Protein AF-A0AAV9ZJV1-F1 (afdb_monomer)

pLDDT: mean 85.6, std 14.26, range [45.38, 98.38]

Sequence (166 aa):
SLVPTFDKVHECLGVDFSWNLDWIVESYPFAIHGPGSRVNPGYHLLSVDVAASSIRVRSNRCTGSRGANSMCCASYAGLGPFIAVVRGWAQESPGQEPSGRLSHKQLAKKISGLYKQLQSERLKRDNSRKYLIRAKRRIESYRILVDVISTNDVPGLPRLLGVLNS

Mean predicted aligned error: 9.92 Å

Foldseek 3Di:
DDDPDPDPQAFQQADKDAQPDDQCLQQQLVLCQDPPHPHDLQWDFDDADRPRRITGIAGPPFPRGDDPPDSHDPVNVPNVVSVVVLSVLSPDALPPDDPSSYGNNNVVVVVVVVVVVVVVVVVVVVVVVVVVVVVVVVVVVVVVVVVVPVPDPPPCPVVVVVVVVD

Solvent-accessible surface area (backbone atoms only — not comparable to full-atom values): 9665 Å² total; per-residue (Å²): 134,85,76,82,75,78,72,78,81,44,68,37,78,39,48,81,43,78,43,91,82,54,64,43,85,37,38,44,37,68,48,32,74,40,97,84,40,90,50,77,66,65,50,44,81,76,48,72,41,73,89,78,24,27,36,30,31,35,40,71,77,45,84,47,46,29,48,100,91,42,67,38,26,80,52,54,79,69,43,62,66,41,52,51,51,57,50,48,51,43,70,50,77,64,65,89,66,62,76,51,54,39,10,51,53,37,44,53,53,4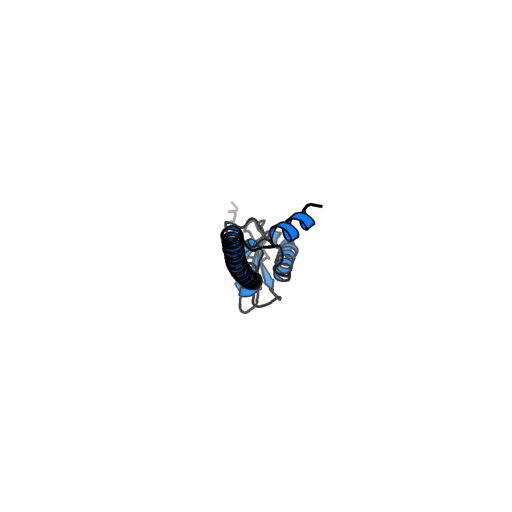4,51,53,51,52,51,54,51,51,52,51,52,49,53,50,52,54,51,53,52,53,51,51,54,52,51,52,53,50,52,50,54,51,51,53,52,51,50,55,56,70,73,41,91,58,89,65,55,70,63,62,59,56,64,76,78,110

Structure (mmCIF, N/CA/C/O backbone):
data_AF-A0AAV9ZJV1-F1
#
_entry.id   AF-A0AAV9ZJV1-F1
#
loop_
_atom_site.group_PDB
_atom_site.id
_atom_site.type_symbol
_atom_site.label_atom_id
_atom_site.label_alt_id
_atom_site.label_comp_id
_atom_site.label_asym_id
_atom_site.label_entity_id
_atom_site.label_seq_id
_atom_site.pdbx_PDB_ins_code
_atom_site.Cartn_x
_atom_site.Cartn_y
_atom_site.Cartn_z
_atom_site.occupancy
_atom_site.B_iso_or_equiv
_atom_site.auth_seq_id
_atom_site.auth_comp_id
_atom_site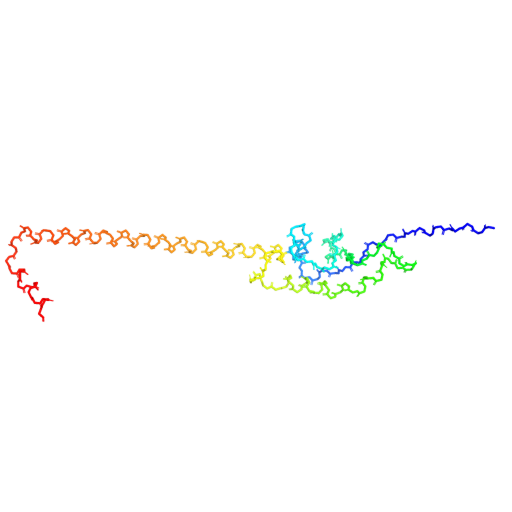.auth_asym_id
_atom_site.auth_atom_id
_atom_site.pdbx_PDB_model_num
ATOM 1 N N . SER A 1 1 ? 11.888 0.771 -63.052 1.00 47.28 1 SER A N 1
ATOM 2 C CA . SER A 1 1 ? 10.852 0.771 -62.004 1.00 47.28 1 SER A CA 1
ATOM 3 C C . SER A 1 1 ? 11.482 0.354 -60.690 1.00 47.28 1 SER A C 1
ATOM 5 O O . SER A 1 1 ? 11.856 -0.802 -60.556 1.00 47.28 1 SER A O 1
ATOM 7 N N . LEU A 1 2 ? 11.708 1.301 -59.776 1.00 49.88 2 LEU A N 1
ATOM 8 C CA . LEU A 1 2 ? 12.228 1.019 -58.435 1.00 49.88 2 LEU A CA 1
ATOM 9 C C . LEU A 1 2 ? 11.067 0.506 -57.582 1.00 49.88 2 LEU A C 1
ATOM 11 O O . LEU A 1 2 ? 10.110 1.237 -57.340 1.00 49.88 2 LEU A O 1
ATOM 15 N N . VAL A 1 3 ? 11.124 -0.763 -57.191 1.00 45.97 3 VAL A N 1
ATOM 16 C CA . VAL A 1 3 ? 10.185 -1.338 -56.226 1.00 45.97 3 VAL A CA 1
ATOM 17 C C . VAL A 1 3 ? 10.516 -0.722 -54.865 1.00 45.97 3 VAL A C 1
ATOM 19 O O . VAL A 1 3 ? 11.664 -0.847 -54.437 1.00 45.97 3 VAL A O 1
ATOM 22 N N . PRO A 1 4 ? 9.575 -0.050 -54.178 1.00 50.41 4 PRO A N 1
ATOM 23 C CA . PRO A 1 4 ? 9.815 0.385 -52.814 1.00 50.41 4 PRO A CA 1
ATOM 24 C C . PRO A 1 4 ? 9.944 -0.870 -51.951 1.00 50.41 4 PRO A C 1
ATOM 26 O O . PRO A 1 4 ? 8.980 -1.606 -51.736 1.00 50.41 4 PRO A O 1
ATOM 29 N N . THR A 1 5 ? 11.159 -1.153 -51.493 1.00 53.22 5 THR A N 1
ATOM 30 C CA . THR A 1 5 ? 11.386 -2.106 -50.413 1.00 53.22 5 THR A CA 1
ATOM 31 C C . THR A 1 5 ? 10.701 -1.536 -49.182 1.00 53.22 5 THR A C 1
ATOM 33 O O . THR A 1 5 ? 11.144 -0.528 -48.638 1.00 53.22 5 THR A O 1
ATOM 36 N N . PHE A 1 6 ? 9.581 -2.136 -48.778 1.00 54.25 6 PHE A N 1
ATOM 37 C CA . PHE A 1 6 ? 8.982 -1.862 -47.480 1.00 54.25 6 PHE A CA 1
ATOM 38 C C . PHE A 1 6 ? 10.014 -2.243 -46.420 1.00 54.25 6 PHE A C 1
ATOM 40 O O . PHE A 1 6 ? 10.208 -3.428 -46.134 1.00 54.25 6 PHE A O 1
ATOM 47 N N . ASP A 1 7 ? 10.711 -1.242 -45.881 1.00 58.56 7 ASP A N 1
ATOM 48 C CA . ASP A 1 7 ? 11.548 -1.414 -44.705 1.00 58.56 7 ASP A CA 1
ATOM 49 C C . ASP A 1 7 ? 10.700 -2.103 -43.639 1.00 58.56 7 ASP A C 1
ATOM 51 O O . ASP A 1 7 ? 9.603 -1.647 -43.301 1.00 58.56 7 ASP A O 1
ATOM 55 N N . LYS A 1 8 ? 11.183 -3.250 -43.150 1.00 57.62 8 LYS A N 1
ATOM 56 C CA . LYS A 1 8 ? 10.539 -3.967 -42.051 1.00 57.62 8 LYS A CA 1
ATOM 57 C C . LYS A 1 8 ? 10.372 -2.974 -40.909 1.00 57.62 8 LYS A C 1
ATOM 59 O O . LYS A 1 8 ? 11.361 -2.560 -40.305 1.00 57.62 8 LYS A O 1
ATOM 64 N N . VAL A 1 9 ? 9.127 -2.595 -40.620 1.00 58.78 9 VAL A N 1
ATOM 65 C 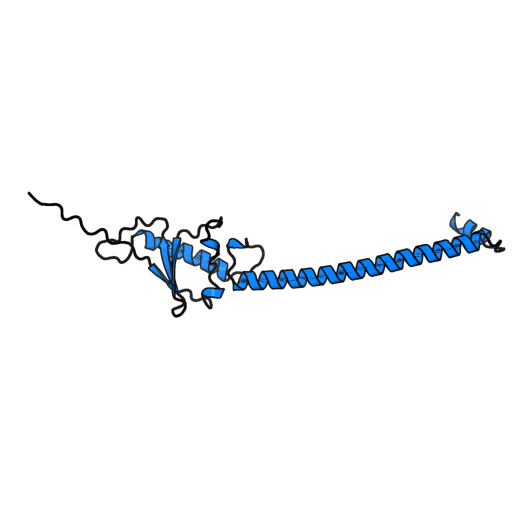CA . VAL A 1 9 ? 8.804 -1.769 -39.460 1.00 58.78 9 VAL A CA 1
ATOM 66 C C . VAL A 1 9 ? 9.253 -2.556 -38.244 1.00 58.78 9 VAL A C 1
ATOM 68 O O . VAL A 1 9 ? 8.666 -3.569 -37.871 1.00 58.78 9 VAL A O 1
ATOM 71 N N . HIS A 1 10 ? 10.372 -2.141 -37.676 1.00 70.50 10 HIS A N 1
ATOM 72 C CA . HIS A 1 10 ? 10.919 -2.817 -36.529 1.00 70.50 10 HIS A CA 1
ATOM 73 C C . HIS A 1 10 ? 10.217 -2.312 -35.270 1.00 70.50 10 HIS A C 1
ATOM 75 O O . HIS A 1 10 ? 10.245 -1.114 -34.966 1.00 70.50 10 HIS A O 1
ATOM 81 N N . GLU A 1 11 ? 9.611 -3.236 -34.531 1.00 82.06 11 GLU A N 1
ATOM 82 C CA . GLU A 1 11 ? 8.881 -2.918 -33.312 1.00 82.06 11 GLU A CA 1
ATOM 83 C C . GLU A 1 11 ? 9.807 -2.373 -32.212 1.00 82.06 11 GLU A C 1
ATOM 85 O O . GLU A 1 11 ? 10.908 -2.872 -31.968 1.00 82.06 11 GLU A O 1
ATOM 90 N N . CYS A 1 12 ? 9.352 -1.327 -31.526 1.00 86.50 12 CYS A N 1
ATOM 91 C CA . CYS A 1 12 ? 10.023 -0.748 -30.368 1.00 86.50 12 CYS A CA 1
ATOM 92 C C . CYS A 1 12 ? 9.936 -1.707 -29.177 1.00 86.50 12 CYS A C 1
ATOM 94 O O . CYS A 1 12 ? 8.864 -1.869 -28.604 1.00 86.50 12 CYS A O 1
ATOM 96 N N . LEU A 1 13 ? 11.043 -2.297 -28.732 1.00 88.50 13 LEU A N 1
ATOM 97 C CA . LEU A 1 13 ? 11.018 -3.305 -27.660 1.00 88.50 13 LEU A CA 1
ATOM 98 C C . LEU A 1 13 ? 10.872 -2.718 -26.245 1.00 88.50 13 LEU A C 1
ATOM 100 O O . LEU A 1 13 ? 10.618 -3.461 -25.303 1.00 88.50 13 LEU A O 1
ATOM 104 N N . GLY A 1 14 ? 10.958 -1.394 -26.100 1.00 91.75 14 GLY A N 1
ATOM 105 C CA . GLY A 1 14 ? 10.977 -0.715 -24.804 1.00 91.75 14 GLY A CA 1
ATOM 106 C C . GLY A 1 14 ? 12.395 -0.500 -24.268 1.00 91.75 14 GLY A C 1
ATOM 107 O O . GLY A 1 14 ? 13.376 -0.974 -24.841 1.00 91.75 14 GLY A O 1
ATOM 108 N N . VAL A 1 15 ? 12.492 0.279 -23.195 1.00 93.06 15 VAL A N 1
ATOM 109 C CA . VAL A 1 15 ? 13.753 0.635 -22.535 1.00 93.06 15 VAL A CA 1
ATOM 110 C C . VAL A 1 15 ? 13.765 0.051 -21.134 1.00 93.06 15 VAL A C 1
ATOM 112 O O . VAL A 1 15 ? 12.749 0.088 -20.434 1.00 93.06 15 VAL A O 1
ATOM 115 N N . ASP A 1 16 ? 14.923 -0.465 -20.740 1.00 94.88 16 ASP A N 1
ATOM 116 C CA . ASP A 1 16 ? 15.155 -0.996 -19.406 1.00 94.88 16 ASP A CA 1
ATOM 117 C C . ASP A 1 16 ? 15.522 0.128 -18.435 1.00 94.88 16 ASP A C 1
ATOM 119 O O . ASP A 1 16 ? 16.371 0.977 -18.712 1.00 94.88 16 ASP A O 1
ATOM 123 N N . PHE A 1 17 ? 14.879 0.122 -17.274 1.00 95.88 17 PHE A N 1
ATOM 124 C CA . PHE A 1 17 ? 15.165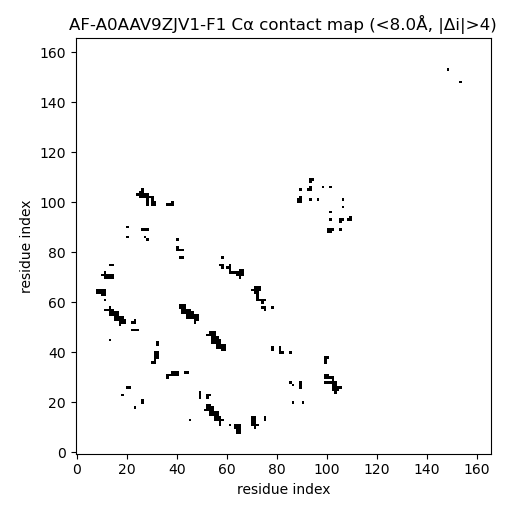 1.023 -16.171 1.00 95.88 17 PHE A CA 1
ATOM 125 C C . PHE A 1 17 ? 15.422 0.223 -14.909 1.00 95.88 17 PHE A C 1
ATOM 127 O O . PHE A 1 17 ? 14.619 -0.609 -14.491 1.00 95.88 17 PHE A O 1
ATOM 134 N N . SER A 1 18 ? 16.538 0.531 -14.264 1.00 96.31 18 SER A N 1
ATOM 135 C CA . SER A 1 18 ? 16.896 -0.071 -12.991 1.00 96.31 18 SER A CA 1
ATOM 136 C C . SER A 1 18 ? 15.966 0.408 -11.865 1.00 96.31 18 SER A C 1
ATOM 138 O O . SER A 1 18 ? 15.646 1.596 -11.740 1.00 96.31 18 SER A O 1
ATOM 140 N N . TRP A 1 19 ? 15.531 -0.530 -11.032 1.00 95.62 19 TRP A N 1
ATOM 141 C CA . TRP A 1 19 ? 14.666 -0.350 -9.873 1.00 95.62 19 TRP A CA 1
ATOM 142 C C . TRP A 1 19 ? 15.471 -0.563 -8.583 1.00 95.62 19 TRP A C 1
ATOM 144 O O . TRP A 1 19 ? 15.306 -1.536 -7.852 1.00 95.62 19 TRP A O 1
ATOM 154 N N . ASN A 1 20 ? 16.385 0.369 -8.311 1.00 90.44 20 ASN A N 1
ATOM 155 C CA . ASN A 1 20 ? 17.286 0.348 -7.152 1.00 90.44 20 ASN A CA 1
ATOM 156 C C . ASN A 1 20 ? 16.614 0.867 -5.868 1.00 90.44 20 ASN A C 1
ATOM 158 O O . ASN A 1 20 ? 17.070 1.856 -5.297 1.00 90.44 20 ASN A O 1
ATOM 162 N N . LEU A 1 21 ? 15.498 0.270 -5.445 1.00 89.50 21 LEU A N 1
ATOM 163 C CA . LEU A 1 21 ? 14.844 0.628 -4.177 1.00 89.50 21 LEU A CA 1
ATOM 164 C C . LEU A 1 21 ? 14.882 -0.510 -3.162 1.00 89.50 21 LEU A C 1
ATOM 166 O O . LEU A 1 21 ? 15.403 -0.354 -2.065 1.00 89.50 21 LEU A O 1
ATOM 170 N N . ASP A 1 22 ? 14.281 -1.630 -3.526 1.00 90.31 22 ASP A N 1
ATOM 171 C CA . ASP A 1 22 ? 14.153 -2.842 -2.725 1.00 90.31 22 ASP A CA 1
ATOM 172 C C . ASP A 1 22 ? 13.772 -3.964 -3.700 1.00 90.31 22 ASP A C 1
ATOM 174 O O . ASP A 1 22 ? 13.727 -3.741 -4.917 1.00 90.31 22 ASP A O 1
ATOM 178 N N . TRP A 1 23 ? 13.420 -5.143 -3.195 1.00 94.00 23 TRP A N 1
ATOM 179 C CA . TRP A 1 23 ? 12.876 -6.204 -4.027 1.00 94.00 23 TRP A CA 1
ATOM 180 C C . TRP A 1 23 ? 11.688 -5.683 -4.849 1.00 94.00 23 TRP A C 1
ATOM 182 O O . TRP A 1 23 ? 10.688 -5.191 -4.313 1.00 94.00 23 TRP A O 1
ATOM 192 N N . ILE A 1 24 ? 11.824 -5.726 -6.176 1.00 95.44 24 ILE A N 1
ATOM 193 C CA . ILE A 1 24 ? 10.902 -5.070 -7.111 1.00 95.44 24 ILE A CA 1
ATOM 194 C C . ILE A 1 24 ? 9.460 -5.565 -6.964 1.00 95.44 24 ILE A C 1
ATOM 196 O O . ILE A 1 24 ? 8.523 -4.781 -7.083 1.00 95.44 24 ILE A O 1
ATOM 200 N N . VAL A 1 25 ? 9.282 -6.843 -6.623 1.00 95.06 25 VAL A N 1
ATOM 201 C CA . VAL A 1 25 ? 7.968 -7.465 -6.406 1.00 95.06 25 VAL A CA 1
ATOM 202 C C . VAL A 1 25 ? 7.225 -6.803 -5.241 1.00 95.06 25 VAL A C 1
ATOM 204 O O . VAL A 1 25 ? 6.004 -6.667 -5.268 1.00 95.06 25 VAL A O 1
ATOM 207 N N . GLU A 1 26 ? 7.962 -6.341 -4.233 1.00 94.44 26 GLU A N 1
ATOM 208 C CA . GLU A 1 26 ? 7.390 -5.711 -3.048 1.00 94.44 26 GLU A CA 1
ATOM 209 C C . GLU A 1 26 ? 7.285 -4.192 -3.154 1.00 94.44 26 GLU A C 1
ATOM 211 O O . GLU A 1 26 ? 6.358 -3.596 -2.598 1.00 94.44 26 GLU A O 1
ATOM 216 N N . SER A 1 27 ? 8.246 -3.565 -3.832 1.00 94.94 27 SER A N 1
ATOM 217 C CA . SER A 1 27 ? 8.414 -2.111 -3.854 1.00 94.94 27 SER A CA 1
ATOM 218 C C . SER A 1 27 ? 7.826 -1.434 -5.085 1.00 94.94 27 SER A C 1
ATOM 220 O O . SER A 1 27 ? 7.501 -0.251 -5.011 1.00 94.94 27 SER A O 1
ATOM 222 N N . TYR A 1 28 ? 7.635 -2.145 -6.197 1.00 95.88 28 TYR A N 1
ATOM 223 C CA . TYR A 1 28 ? 7.019 -1.563 -7.383 1.00 95.88 28 TYR A CA 1
ATOM 224 C C . TYR A 1 28 ? 5.486 -1.494 -7.244 1.00 95.88 28 TYR A C 1
ATOM 226 O O . TYR A 1 28 ? 4.845 -2.489 -6.894 1.00 95.88 28 TYR A O 1
ATOM 234 N N . PRO A 1 29 ? 4.853 -0.342 -7.524 1.00 94.94 29 PRO A N 1
ATOM 235 C CA . PRO A 1 29 ? 3.407 -0.179 -7.394 1.00 94.94 29 PRO A CA 1
ATOM 236 C C . PRO A 1 29 ? 2.661 -0.721 -8.623 1.00 94.94 29 PRO A C 1
ATOM 238 O O . PRO A 1 29 ? 2.090 0.033 -9.404 1.00 94.94 29 PRO A O 1
ATOM 241 N N . PHE A 1 30 ? 2.629 -2.046 -8.797 1.00 94.88 30 PHE A N 1
ATOM 242 C CA . PHE A 1 30 ? 2.017 -2.713 -9.962 1.00 94.88 30 PHE A CA 1
ATOM 243 C C . PHE A 1 30 ? 0.569 -2.296 -10.253 1.00 94.88 30 PHE A C 1
ATOM 245 O O . PHE A 1 30 ? 0.158 -2.255 -11.413 1.00 94.88 30 PHE A O 1
ATOM 252 N N .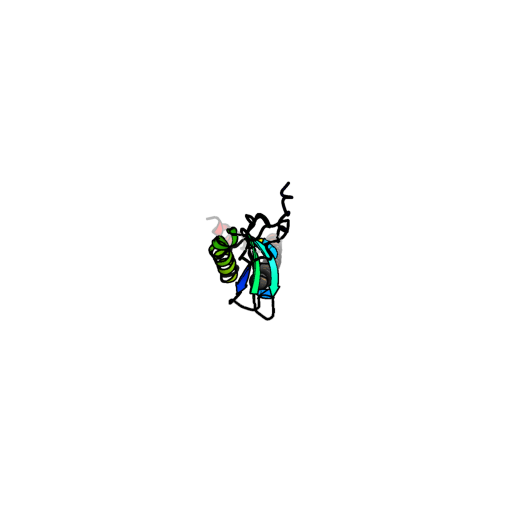 ALA A 1 31 ? -0.192 -1.946 -9.213 1.00 93.19 31 ALA A N 1
ATOM 253 C CA . ALA A 1 31 ? -1.595 -1.561 -9.325 1.00 93.19 31 ALA A CA 1
ATOM 254 C C . ALA A 1 31 ? -1.834 -0.337 -10.229 1.00 93.19 31 ALA A C 1
ATOM 256 O O . ALA A 1 31 ? -2.922 -0.220 -10.794 1.00 93.19 31 ALA A O 1
ATOM 257 N N . ILE A 1 32 ? -0.831 0.530 -10.436 1.00 94.19 32 ILE A N 1
ATOM 258 C CA . ILE A 1 32 ? -0.966 1.714 -11.300 1.00 94.19 32 ILE A CA 1
ATOM 259 C C . ILE A 1 32 ? -1.220 1.360 -12.772 1.00 94.19 32 ILE A C 1
ATOM 261 O O . ILE A 1 32 ? -1.716 2.204 -13.510 1.00 94.19 32 ILE A O 1
ATOM 265 N N . HIS A 1 33 ? -0.900 0.131 -13.193 1.00 93.44 33 HIS A N 1
ATOM 266 C CA . HIS A 1 33 ? -1.090 -0.356 -14.567 1.00 93.44 33 HIS A CA 1
ATOM 267 C C . HIS A 1 33 ? -2.402 -1.122 -14.766 1.00 93.44 33 HIS A C 1
ATOM 269 O O . HIS A 1 33 ? -2.695 -1.563 -15.875 1.00 93.44 33 HIS A O 1
ATOM 275 N N . GLY A 1 34 ? -3.188 -1.323 -13.704 1.00 90.12 34 GLY A N 1
ATOM 276 C CA . GLY A 1 34 ? -4.435 -2.081 -13.782 1.00 90.12 34 GLY A CA 1
ATOM 277 C C . GLY A 1 34 ? -5.526 -1.351 -14.583 1.00 90.12 34 GLY A C 1
ATOM 278 O O . GLY A 1 34 ? -5.574 -0.121 -14.569 1.00 90.12 34 GLY A O 1
ATOM 279 N N . PRO A 1 35 ? -6.473 -2.076 -15.209 1.00 86.38 35 PRO A N 1
ATOM 280 C CA . PRO A 1 35 ? -7.535 -1.490 -16.042 1.00 86.38 35 PRO A CA 1
ATOM 281 C C . PRO A 1 35 ? -8.493 -0.553 -15.281 1.00 86.38 35 PRO A C 1
ATOM 283 O O . PRO A 1 35 ? -9.170 0.265 -15.893 1.00 86.38 35 PRO A O 1
ATOM 286 N N . GLY A 1 36 ? -8.545 -0.645 -13.948 1.00 85.12 36 GLY A N 1
ATOM 287 C CA . GLY A 1 36 ? -9.308 0.263 -13.081 1.00 85.12 36 GLY A CA 1
ATOM 288 C C . GLY A 1 36 ? -8.482 1.394 -12.459 1.00 85.12 36 GLY A C 1
ATOM 289 O O . GLY A 1 36 ? -8.996 2.140 -11.622 1.00 85.12 36 GLY A O 1
ATOM 290 N N . SER A 1 37 ? -7.197 1.510 -12.802 1.00 88.25 37 SER A N 1
ATOM 291 C CA . SER A 1 37 ? -6.327 2.539 -12.243 1.00 88.25 37 SER A CA 1
ATOM 292 C C . SER A 1 37 ? -6.714 3.915 -12.783 1.00 88.25 37 SER A C 1
ATOM 294 O O . SER A 1 37 ? -6.719 4.156 -13.986 1.00 88.25 37 SER A O 1
ATOM 296 N N . ARG A 1 38 ? -6.986 4.860 -11.876 1.00 88.38 38 ARG A N 1
ATOM 297 C CA . ARG A 1 38 ? -7.097 6.292 -12.220 1.00 88.38 38 ARG A CA 1
ATOM 298 C C . ARG A 1 38 ? -5.729 6.957 -12.394 1.00 88.38 38 ARG A C 1
ATOM 300 O O . ARG A 1 38 ? -5.652 8.130 -12.745 1.00 88.38 38 ARG A O 1
ATOM 307 N N . VAL A 1 39 ? -4.655 6.236 -12.081 1.00 88.81 39 VAL A N 1
ATOM 308 C CA . VAL A 1 39 ? -3.280 6.713 -12.177 1.00 88.81 39 VAL A CA 1
ATOM 309 C C . VAL A 1 39 ? -2.727 6.258 -13.513 1.00 88.81 39 VAL A C 1
ATOM 311 O O . VAL A 1 39 ? -2.711 5.067 -13.799 1.00 88.81 39 VAL A O 1
ATOM 314 N N . ASN A 1 40 ? -2.249 7.204 -14.315 1.00 88.56 40 ASN A N 1
ATOM 315 C CA . ASN A 1 40 ? -1.541 6.905 -15.549 1.00 88.56 40 ASN A CA 1
ATOM 316 C C . ASN A 1 40 ? -0.055 7.236 -15.350 1.00 88.56 40 ASN A C 1
ATOM 318 O O . ASN A 1 40 ? 0.279 8.419 -15.245 1.00 88.56 40 ASN A O 1
ATOM 322 N N . PRO A 1 41 ? 0.840 6.237 -15.295 1.00 92.12 41 PRO A N 1
ATOM 323 C CA . PRO A 1 41 ? 2.267 6.487 -15.116 1.00 92.12 41 PRO A CA 1
ATOM 324 C C . PRO A 1 41 ? 2.943 7.092 -16.354 1.00 92.12 41 PRO A C 1
ATOM 326 O O . PRO A 1 41 ? 4.121 7.414 -16.292 1.00 92.12 41 PRO A O 1
ATOM 329 N N . GLY A 1 42 ? 2.240 7.252 -17.480 1.00 93.44 42 GLY A N 1
ATOM 330 C CA . GLY A 1 42 ? 2.802 7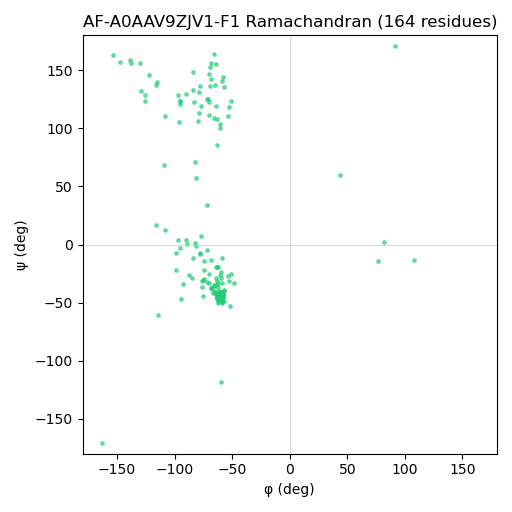.791 -18.724 1.00 93.44 42 GLY A CA 1
ATOM 331 C C . GLY A 1 42 ? 3.567 6.762 -19.564 1.00 93.44 42 GLY A C 1
ATOM 332 O O . GLY A 1 42 ? 4.085 7.099 -20.632 1.00 93.44 42 GLY A O 1
ATOM 333 N N . TYR A 1 43 ? 3.614 5.508 -19.114 1.00 95.19 43 TYR A N 1
ATOM 334 C CA . TYR A 1 43 ? 4.259 4.399 -19.804 1.00 95.19 43 TYR A CA 1
ATOM 335 C C . TYR A 1 43 ? 3.540 3.072 -19.548 1.00 95.19 43 TYR A C 1
ATOM 337 O O . TYR A 1 43 ? 2.894 2.887 -18.520 1.00 95.19 43 TYR A O 1
ATOM 345 N N . HIS A 1 44 ? 3.724 2.128 -20.461 1.00 94.19 44 HIS A N 1
ATOM 346 C CA . HIS A 1 44 ? 3.352 0.733 -20.306 1.00 94.19 44 HIS A CA 1
ATOM 347 C C . HIS A 1 44 ? 4.513 -0.045 -19.697 1.00 94.19 44 HIS A C 1
ATOM 349 O O . HIS A 1 44 ? 5.639 0.019 -20.198 1.00 94.19 44 HIS A O 1
ATOM 355 N N . LEU A 1 45 ? 4.237 -0.798 -18.637 1.00 95.81 45 LEU A N 1
ATOM 356 C CA . LEU A 1 45 ? 5.150 -1.820 -18.140 1.00 95.81 45 LEU A CA 1
ATOM 357 C C . LEU A 1 45 ? 5.059 -3.055 -19.044 1.00 95.81 45 LEU A C 1
ATOM 359 O O . LEU A 1 45 ? 3.986 -3.635 -19.181 1.00 95.81 45 LEU A O 1
ATOM 363 N N . LEU A 1 46 ? 6.171 -3.437 -19.672 1.00 94.88 46 LEU A N 1
ATOM 364 C CA . LEU A 1 46 ? 6.234 -4.581 -20.587 1.00 94.88 46 LEU A CA 1
ATOM 365 C C . LEU A 1 46 ? 6.695 -5.851 -19.877 1.00 94.88 46 LEU A C 1
ATOM 367 O O . LEU A 1 46 ? 6.106 -6.913 -20.052 1.00 94.88 46 LEU A O 1
ATOM 371 N N . SER A 1 47 ? 7.759 -5.746 -19.085 1.00 96.00 47 SER A N 1
ATOM 372 C CA . SER A 1 47 ? 8.295 -6.866 -18.319 1.00 96.00 47 SER A CA 1
ATOM 373 C C . SER A 1 47 ? 9.028 -6.380 -17.078 1.00 96.00 47 SER A C 1
ATOM 375 O O . SER A 1 47 ? 9.402 -5.212 -16.962 1.00 96.00 47 SER A O 1
ATOM 377 N N . VAL A 1 48 ? 9.237 -7.307 -16.151 1.00 96.81 48 VAL A N 1
ATOM 378 C CA . VAL A 1 48 ? 9.966 -7.095 -14.904 1.00 96.81 48 VAL A CA 1
ATOM 379 C C . VAL A 1 48 ? 11.056 -8.145 -14.834 1.00 96.81 48 VAL A C 1
ATOM 381 O O . VAL A 1 48 ? 10.760 -9.336 -14.896 1.00 96.81 48 VAL A O 1
ATOM 384 N N . ASP A 1 49 ? 12.297 -7.706 -14.689 1.00 96.44 49 ASP A N 1
ATOM 385 C CA . ASP A 1 49 ? 13.403 -8.583 -14.340 1.00 96.44 49 ASP A CA 1
ATOM 386 C C . ASP A 1 49 ? 13.621 -8.501 -12.830 1.00 96.44 49 ASP A C 1
ATOM 388 O O . ASP A 1 49 ? 14.121 -7.507 -12.295 1.00 96.44 49 ASP A O 1
ATOM 392 N N . VAL A 1 50 ? 13.197 -9.554 -12.135 1.00 95.50 50 VAL A N 1
ATOM 393 C CA . VAL A 1 50 ? 13.311 -9.648 -10.678 1.00 95.50 50 VAL A CA 1
ATOM 394 C C . VAL A 1 50 ? 14.766 -9.824 -10.243 1.00 95.50 50 VAL A C 1
ATOM 396 O O . VAL A 1 50 ? 15.140 -9.300 -9.196 1.00 95.50 50 VAL A O 1
ATOM 399 N N . ALA A 1 51 ? 15.589 -10.517 -11.035 1.00 94.06 51 ALA A N 1
ATOM 400 C CA . ALA A 1 51 ? 16.981 -10.797 -10.695 1.00 94.06 51 ALA A CA 1
ATOM 401 C C . ALA A 1 51 ? 17.859 -9.553 -10.872 1.00 94.06 51 ALA A C 1
ATOM 403 O O . ALA A 1 51 ? 18.644 -9.220 -9.988 1.00 94.06 51 ALA A O 1
ATOM 404 N N . ALA A 1 52 ? 17.680 -8.826 -11.977 1.00 92.38 52 ALA A N 1
ATOM 405 C CA . ALA A 1 52 ? 18.388 -7.571 -12.228 1.00 92.38 52 ALA A CA 1
ATOM 406 C C . ALA A 1 52 ? 17.752 -6.356 -11.527 1.00 92.38 52 ALA A C 1
ATOM 408 O O . ALA A 1 52 ? 18.248 -5.239 -11.673 1.00 92.38 52 ALA A O 1
ATOM 409 N N . SER A 1 53 ? 16.637 -6.553 -10.810 1.00 95.06 53 SER A N 1
ATOM 410 C CA . SER A 1 53 ? 15.788 -5.493 -10.255 1.00 95.06 53 SER A CA 1
ATOM 411 C C . SER A 1 53 ? 15.560 -4.372 -11.270 1.00 95.06 53 SER A C 1
ATOM 413 O O . SER A 1 53 ? 15.962 -3.226 -11.069 1.00 95.06 53 SER A O 1
ATOM 415 N N . SER A 1 54 ? 14.967 -4.706 -12.415 1.00 96.88 54 SER A N 1
ATOM 416 C CA . SER A 1 54 ? 14.717 -3.743 -13.487 1.00 96.88 54 SER A CA 1
ATOM 417 C C . SER A 1 54 ? 13.335 -3.914 -14.110 1.00 96.88 54 SER A C 1
ATOM 419 O O . SER A 1 54 ? 12.710 -4.972 -14.034 1.00 96.88 54 SER A O 1
ATOM 421 N N . ILE A 1 55 ?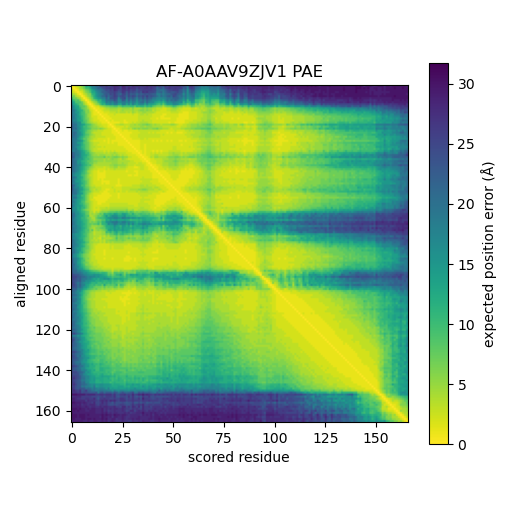 12.835 -2.836 -14.706 1.00 96.94 55 ILE A N 1
ATOM 422 C CA . ILE A 1 55 ? 11.591 -2.818 -15.473 1.00 96.94 55 ILE A CA 1
ATOM 423 C C . ILE A 1 55 ? 11.891 -2.486 -16.923 1.00 96.94 55 ILE A C 1
ATOM 425 O O . ILE A 1 55 ? 12.623 -1.539 -17.205 1.00 96.94 55 ILE A O 1
ATOM 429 N N . ARG A 1 56 ? 11.251 -3.203 -17.842 1.00 96.06 56 ARG A N 1
ATOM 430 C CA . ARG A 1 56 ? 11.189 -2.811 -19.246 1.00 96.06 56 ARG A CA 1
ATOM 431 C C . ARG A 1 56 ? 9.904 -2.054 -19.481 1.00 96.06 56 ARG A C 1
ATOM 433 O O . ARG A 1 56 ? 8.818 -2.576 -19.219 1.00 96.06 56 ARG A O 1
ATOM 440 N N . VAL A 1 57 ? 10.009 -0.836 -19.992 1.00 95.38 57 VAL A N 1
ATOM 441 C CA . VAL A 1 57 ? 8.848 0.030 -20.203 1.00 95.38 57 VAL A CA 1
ATOM 442 C C . VAL A 1 57 ? 8.810 0.604 -21.610 1.00 95.38 57 VAL A C 1
ATOM 444 O O . VAL A 1 57 ? 9.833 0.759 -22.278 1.00 95.38 57 VAL A O 1
ATOM 447 N N . ARG A 1 58 ? 7.615 0.972 -22.061 1.00 93.25 58 ARG A N 1
ATOM 448 C CA . ARG A 1 58 ? 7.394 1.661 -23.333 1.00 93.25 58 ARG A CA 1
ATOM 449 C C . ARG A 1 58 ? 6.543 2.896 -23.095 1.00 93.25 58 ARG A C 1
ATOM 451 O O . ARG A 1 58 ? 5.515 2.815 -22.439 1.00 93.25 58 ARG A O 1
ATOM 458 N N . SER A 1 59 ? 6.950 4.038 -23.641 1.00 92.94 59 SER A N 1
ATOM 459 C CA . SER A 1 59 ? 6.154 5.267 -23.548 1.00 92.94 59 SER A CA 1
ATOM 460 C C . SER A 1 59 ? 4.769 5.076 -24.160 1.00 92.94 59 SER A C 1
ATOM 462 O O . SER A 1 59 ? 4.647 4.488 -25.234 1.00 92.94 59 SER A O 1
ATOM 464 N N . ASN A 1 60 ? 3.744 5.651 -23.530 1.00 91.69 60 ASN A N 1
ATOM 465 C CA . ASN A 1 60 ? 2.390 5.685 -24.096 1.00 91.69 60 ASN A CA 1
ATOM 466 C C . ASN A 1 60 ? 2.334 6.492 -25.404 1.00 91.69 60 ASN A C 1
ATOM 468 O O . ASN A 1 60 ? 1.403 6.354 -26.187 1.00 91.69 60 ASN A O 1
ATOM 472 N N . ARG A 1 61 ? 3.337 7.349 -25.645 1.00 89.94 61 ARG A N 1
ATOM 473 C CA . ARG A 1 61 ? 3.490 8.129 -26.883 1.00 89.94 61 ARG A CA 1
ATOM 474 C C . ARG A 1 61 ? 4.305 7.398 -27.951 1.00 89.94 61 ARG A C 1
ATOM 476 O O . ARG A 1 61 ? 4.627 7.985 -28.981 1.00 89.94 61 ARG A O 1
ATOM 483 N N . CYS A 1 62 ? 4.704 6.154 -27.701 1.00 87.94 62 CYS A N 1
ATOM 484 C CA . CYS A 1 62 ? 5.484 5.398 -28.660 1.00 87.94 62 CYS A CA 1
ATOM 485 C C . CYS A 1 62 ? 4.615 4.976 -29.845 1.00 87.94 62 CYS A C 1
ATOM 487 O O . CYS A 1 62 ? 3.629 4.269 -29.675 1.00 87.94 62 CYS A O 1
ATOM 489 N N . THR A 1 63 ? 5.040 5.322 -31.058 1.00 83.94 63 THR A N 1
ATOM 490 C CA . THR A 1 63 ? 4.376 4.934 -32.315 1.00 83.94 63 THR A CA 1
ATOM 491 C C . THR A 1 63 ? 4.655 3.483 -32.726 1.00 83.94 63 THR A C 1
ATOM 493 O O . THR A 1 63 ? 4.341 3.077 -33.839 1.00 83.94 63 THR A O 1
ATOM 496 N N . GLY A 1 64 ? 5.309 2.700 -31.864 1.00 75.69 64 GLY A N 1
ATOM 497 C CA . GLY A 1 64 ? 5.661 1.304 -32.125 1.00 75.69 64 GLY A CA 1
ATOM 498 C C . GLY A 1 64 ? 6.855 1.105 -33.059 1.00 75.69 64 GLY A C 1
ATOM 499 O O . GLY A 1 64 ? 7.415 0.020 -33.056 1.00 75.69 64 GLY A O 1
ATOM 500 N N . SER A 1 65 ? 7.312 2.131 -33.780 1.00 76.81 65 SER A N 1
ATOM 501 C CA . SER A 1 65 ? 8.434 2.024 -34.725 1.00 76.81 65 SER A CA 1
ATOM 502 C C . SER A 1 65 ? 9.751 2.480 -34.092 1.00 76.81 65 SER A C 1
ATOM 504 O O . SER A 1 65 ? 9.824 3.576 -33.526 1.00 76.81 65 SER A O 1
ATOM 506 N N . ARG A 1 66 ? 10.805 1.659 -34.174 1.00 75.50 66 ARG A N 1
ATOM 507 C CA . ARG A 1 66 ? 12.166 2.065 -33.775 1.00 75.50 66 ARG A CA 1
ATOM 508 C C . ARG A 1 66 ? 12.862 2.813 -34.920 1.00 75.50 66 ARG A C 1
ATOM 510 O O . ARG A 1 66 ? 12.617 2.528 -36.089 1.00 75.50 66 ARG A O 1
ATOM 517 N N . GLY A 1 67 ? 13.739 3.762 -34.588 1.00 70.06 67 GLY A N 1
ATOM 518 C CA . GLY A 1 67 ? 14.615 4.386 -35.588 1.00 70.06 67 GLY A CA 1
ATOM 519 C C . GLY A 1 67 ? 15.647 3.387 -36.121 1.00 70.06 67 GLY A C 1
ATOM 520 O O . GLY A 1 67 ? 15.978 2.436 -35.417 1.00 70.06 67 GLY A O 1
ATOM 521 N N . ALA A 1 68 ? 16.184 3.615 -37.326 1.00 68.81 68 ALA A N 1
ATOM 522 C CA . ALA A 1 68 ? 17.080 2.681 -38.028 1.00 68.81 68 ALA A CA 1
ATOM 523 C C . ALA A 1 68 ? 18.238 2.129 -37.165 1.00 68.81 68 ALA A C 1
ATOM 525 O O . ALA A 1 68 ? 18.589 0.961 -37.288 1.00 68.81 68 ALA A O 1
ATOM 526 N N . ASN A 1 69 ? 18.757 2.935 -36.230 1.00 69.81 69 ASN A N 1
ATOM 527 C CA . ASN A 1 69 ? 19.890 2.586 -35.362 1.00 69.81 69 ASN A CA 1
ATOM 528 C C . ASN A 1 69 ? 19.533 2.525 -33.864 1.00 69.81 69 ASN A C 1
ATOM 530 O O . ASN A 1 69 ? 20.416 2.598 -33.016 1.00 69.81 69 ASN A O 1
ATOM 534 N N . SER A 1 70 ? 18.247 2.449 -33.512 1.00 70.19 70 SER A N 1
ATOM 535 C CA . SER A 1 70 ? 17.790 2.488 -32.117 1.00 70.19 70 SER A CA 1
ATOM 536 C C . SER A 1 70 ? 16.993 1.241 -31.759 1.00 70.19 70 SER A C 1
ATOM 538 O O . SER A 1 70 ? 16.229 0.728 -32.569 1.00 70.19 70 SER A O 1
ATOM 540 N N . MET A 1 71 ? 17.102 0.783 -30.510 1.00 70.88 71 MET A N 1
ATOM 541 C CA . MET A 1 71 ? 16.220 -0.258 -29.963 1.00 70.88 71 MET A CA 1
ATOM 542 C C . MET A 1 71 ? 14.808 0.271 -29.646 1.00 70.88 71 MET A C 1
ATOM 544 O O . MET A 1 71 ? 13.881 -0.518 -29.459 1.00 70.88 71 MET A O 1
ATOM 548 N N . CYS A 1 72 ? 14.630 1.599 -29.617 1.00 77.44 72 CYS A N 1
ATOM 549 C CA . CYS A 1 72 ? 13.392 2.263 -29.218 1.00 77.44 72 CYS A CA 1
ATOM 550 C C . CYS A 1 72 ? 12.983 3.468 -30.078 1.00 77.44 72 CYS A C 1
ATOM 552 O O . CYS A 1 72 ? 13.798 4.123 -30.728 1.00 77.44 72 CYS A O 1
ATOM 554 N N . CYS A 1 73 ? 11.692 3.794 -30.023 1.00 81.94 73 CYS A N 1
ATOM 555 C CA . CYS A 1 73 ? 11.101 5.016 -30.577 1.00 81.94 73 CYS A CA 1
ATOM 556 C C . CYS A 1 73 ? 11.561 6.263 -29.796 1.00 81.94 73 CYS A C 1
ATOM 558 O O . CYS A 1 73 ? 11.611 6.219 -28.570 1.00 81.94 73 CYS A O 1
ATOM 560 N N . ALA A 1 74 ? 11.797 7.402 -30.459 1.00 83.12 74 ALA A N 1
ATOM 561 C CA . ALA A 1 74 ? 12.351 8.630 -29.850 1.00 83.12 74 ALA A CA 1
ATOM 562 C C . ALA A 1 74 ? 11.636 9.121 -28.568 1.00 83.12 74 ALA A C 1
ATOM 564 O O . ALA A 1 74 ? 12.248 9.749 -27.708 1.00 83.12 74 ALA A O 1
ATOM 565 N N . SER A 1 75 ? 10.355 8.775 -28.391 1.00 83.94 75 SER A N 1
ATOM 566 C CA . SER A 1 75 ? 9.580 9.059 -27.173 1.00 83.94 75 SER A CA 1
ATOM 567 C C . SER A 1 75 ? 10.155 8.460 -25.876 1.00 83.94 75 SER A C 1
ATOM 569 O O . SER A 1 75 ? 9.708 8.844 -24.794 1.00 83.94 75 SER A O 1
ATOM 571 N N . TYR A 1 76 ? 11.142 7.553 -25.952 1.00 85.75 76 TYR A N 1
ATOM 572 C CA . TYR A 1 76 ? 11.808 7.000 -24.770 1.00 85.75 76 TYR A CA 1
ATOM 573 C C . TYR A 1 76 ? 12.580 8.056 -23.966 1.00 85.75 76 TYR A C 1
ATOM 575 O O . TYR A 1 76 ? 12.684 7.926 -22.747 1.00 85.75 76 TYR A O 1
ATOM 583 N N . ALA A 1 77 ? 13.079 9.117 -24.614 1.00 85.38 77 ALA A N 1
ATOM 584 C CA . ALA A 1 77 ? 13.889 10.150 -23.963 1.00 85.38 77 ALA A CA 1
ATOM 585 C C . ALA A 1 77 ? 13.138 10.872 -22.826 1.00 85.38 77 ALA A C 1
ATOM 587 O O . ALA A 1 77 ? 13.749 11.340 -21.870 1.00 85.38 77 ALA A O 1
ATOM 588 N N . GLY A 1 78 ? 11.803 10.917 -22.893 1.00 87.69 78 GLY A N 1
ATOM 589 C CA . GLY A 1 78 ? 10.953 11.542 -21.878 1.00 87.69 78 GLY A CA 1
ATOM 590 C C . GLY A 1 78 ? 10.518 10.626 -20.730 1.00 87.69 78 GLY A C 1
ATOM 591 O O . GLY A 1 78 ? 9.768 11.080 -19.874 1.00 87.69 78 GLY A O 1
ATOM 592 N N . LEU A 1 79 ? 10.929 9.351 -20.695 1.00 92.31 79 LEU A N 1
ATOM 593 C CA . LEU A 1 79 ? 10.454 8.381 -19.693 1.00 92.31 79 LEU A CA 1
ATOM 594 C C . LEU A 1 79 ? 11.050 8.583 -18.295 1.00 92.31 79 LEU A C 1
ATOM 596 O O . LEU A 1 79 ? 10.392 8.274 -17.302 1.00 92.31 79 LEU A O 1
ATOM 600 N N . GLY A 1 80 ? 12.273 9.114 -18.210 1.00 93.19 80 GLY A N 1
ATOM 601 C CA . GLY A 1 80 ? 13.005 9.272 -16.949 1.00 93.19 80 GLY A CA 1
ATOM 602 C C . GLY A 1 80 ? 12.205 9.990 -15.852 1.00 93.19 80 GLY A C 1
ATOM 603 O O . GLY A 1 80 ? 12.042 9.419 -14.772 1.00 93.19 80 GLY A O 1
ATOM 604 N N . PRO A 1 81 ? 11.640 11.186 -16.115 1.00 94.94 81 PRO A N 1
ATOM 605 C CA . PRO A 1 81 ? 10.816 11.905 -15.143 1.00 94.94 81 PRO A CA 1
ATOM 606 C C . PRO A 1 81 ? 9.601 11.112 -14.644 1.00 94.94 81 PRO A C 1
ATOM 608 O O . PRO A 1 81 ? 9.324 11.105 -13.448 1.00 94.94 81 PRO A O 1
ATOM 611 N N . PHE A 1 82 ? 8.900 10.392 -15.525 1.00 95.12 82 PHE A N 1
ATOM 612 C CA . PHE A 1 82 ? 7.744 9.580 -15.132 1.00 95.12 82 PHE A CA 1
ATOM 613 C C . PHE A 1 82 ? 8.136 8.439 -14.191 1.00 95.12 82 PHE A C 1
ATOM 615 O O . PHE A 1 82 ? 7.469 8.186 -13.189 1.00 95.12 82 PHE A O 1
ATOM 622 N N . ILE A 1 83 ? 9.247 7.765 -14.483 1.00 94.94 83 ILE A N 1
ATOM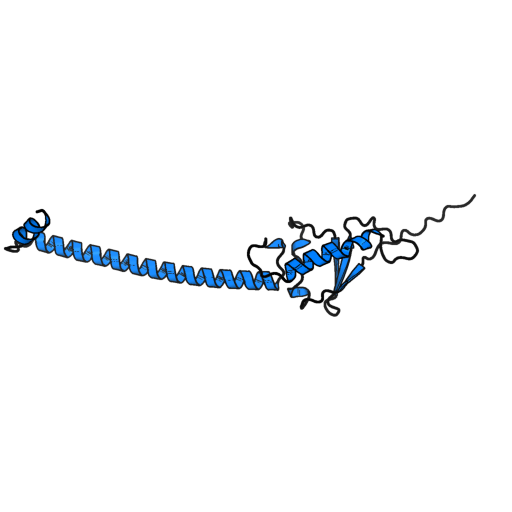 623 C CA . ILE A 1 83 ? 9.755 6.677 -13.644 1.00 94.94 83 ILE A CA 1
ATOM 624 C C . ILE A 1 83 ? 10.255 7.217 -12.307 1.00 94.94 83 ILE A C 1
ATOM 626 O O . ILE A 1 83 ? 10.022 6.583 -11.280 1.00 94.94 83 ILE A O 1
ATOM 630 N N . ALA A 1 84 ? 10.877 8.398 -12.294 1.00 94.56 84 ALA A N 1
ATOM 631 C CA . ALA A 1 84 ? 11.285 9.066 -11.064 1.00 94.56 84 ALA A CA 1
ATOM 632 C C . ALA A 1 84 ? 10.084 9.385 -10.158 1.00 94.56 84 ALA A C 1
ATOM 634 O O . ALA A 1 84 ? 10.158 9.144 -8.957 1.00 94.56 84 ALA A O 1
ATOM 635 N N . VAL A 1 85 ? 8.957 9.833 -10.724 1.00 93.69 85 VAL A N 1
ATOM 636 C CA . VAL A 1 85 ? 7.709 10.053 -9.969 1.00 93.69 85 VAL A CA 1
ATOM 637 C C . VAL A 1 85 ? 7.183 8.748 -9.366 1.00 93.69 85 VAL A C 1
ATOM 639 O O . VAL A 1 85 ? 6.904 8.695 -8.171 1.00 93.69 85 VAL A O 1
ATOM 642 N N . VAL A 1 86 ? 7.104 7.672 -10.159 1.00 94.38 86 VAL A N 1
ATOM 643 C CA . VAL A 1 86 ? 6.651 6.356 -9.664 1.00 94.38 86 VAL A CA 1
ATOM 644 C C . VAL A 1 86 ? 7.589 5.814 -8.579 1.00 94.38 86 VAL A C 1
ATOM 646 O O . VAL A 1 86 ? 7.137 5.214 -7.604 1.00 94.38 86 VAL A O 1
ATOM 649 N N . ARG A 1 87 ? 8.897 6.056 -8.714 1.00 94.25 87 ARG A N 1
ATOM 650 C CA . ARG A 1 87 ? 9.896 5.721 -7.696 1.00 94.25 87 ARG A CA 1
ATOM 651 C C . ARG A 1 87 ? 9.685 6.527 -6.410 1.00 94.25 87 ARG A C 1
ATOM 653 O O . ARG A 1 87 ? 9.776 5.947 -5.334 1.00 94.25 87 ARG A O 1
ATOM 660 N N . GLY A 1 88 ? 9.358 7.815 -6.520 1.00 92.31 88 GLY A N 1
ATOM 661 C CA . GLY A 1 88 ? 9.007 8.665 -5.379 1.00 92.31 88 GLY A CA 1
ATOM 662 C C . GLY A 1 88 ? 7.835 8.091 -4.583 1.00 92.31 88 GLY A C 1
ATOM 663 O O . GLY A 1 88 ? 7.960 7.873 -3.381 1.00 92.31 88 GLY A O 1
ATOM 664 N N . TRP A 1 89 ? 6.754 7.697 -5.266 1.00 91.50 89 TRP A N 1
ATOM 665 C CA . TRP A 1 89 ? 5.609 7.051 -4.611 1.00 91.50 89 TRP A CA 1
ATOM 666 C C . TRP A 1 89 ? 5.998 5.785 -3.850 1.00 91.50 89 TRP A C 1
ATOM 668 O O . TRP A 1 89 ? 5.498 5.557 -2.755 1.00 91.50 89 TRP A O 1
ATOM 678 N N . ALA A 1 90 ? 6.902 4.970 -4.400 1.00 91.56 90 ALA A N 1
ATOM 679 C CA . ALA A 1 90 ? 7.369 3.743 -3.757 1.00 91.56 90 ALA A CA 1
ATOM 680 C C . ALA A 1 90 ? 8.257 3.987 -2.520 1.00 91.56 90 ALA A C 1
ATOM 682 O O . ALA A 1 90 ? 8.335 3.120 -1.647 1.00 91.56 90 ALA A O 1
ATOM 683 N N . GLN A 1 91 ? 8.924 5.142 -2.436 1.00 90.56 91 GLN A N 1
ATOM 684 C CA . GLN A 1 91 ? 9.768 5.531 -1.299 1.00 90.56 91 GLN A CA 1
ATOM 685 C C . GLN A 1 91 ? 8.978 6.176 -0.157 1.00 90.56 91 GLN A C 1
ATOM 687 O O . GLN A 1 91 ? 9.377 6.081 1.006 1.00 90.56 91 GLN A O 1
ATOM 692 N N . GLU A 1 92 ? 7.869 6.842 -0.469 1.00 84.19 92 GLU A N 1
ATOM 693 C CA . GLU A 1 92 ? 7.061 7.547 0.520 1.00 84.19 92 GLU A CA 1
ATOM 694 C C . GLU A 1 92 ? 6.433 6.593 1.552 1.00 84.19 92 GLU A C 1
ATOM 696 O O . GLU A 1 92 ? 6.235 5.395 1.338 1.00 84.19 92 GLU A O 1
ATOM 701 N N . SER A 1 93 ? 6.112 7.108 2.739 1.00 73.81 93 SER A N 1
ATOM 702 C CA . SER A 1 93 ? 5.352 6.314 3.709 1.00 73.81 93 SER A CA 1
ATOM 703 C C . SER A 1 93 ? 3.907 6.130 3.220 1.00 73.81 93 SER A C 1
ATOM 705 O O . SER A 1 93 ? 3.361 7.053 2.624 1.00 73.81 93 SER A O 1
ATOM 707 N N . PRO A 1 94 ? 3.243 4.991 3.511 1.00 73.38 94 PRO A N 1
ATOM 708 C CA . PRO A 1 94 ? 1.923 4.630 2.970 1.00 73.38 94 PRO A CA 1
ATOM 709 C C . PRO A 1 94 ? 0.749 5.450 3.540 1.00 73.38 94 PRO A C 1
ATOM 711 O O . PRO A 1 94 ? -0.325 4.891 3.750 1.00 73.38 94 PRO A O 1
ATOM 714 N N . GLY A 1 95 ? 0.960 6.732 3.852 1.00 70.69 95 GLY A N 1
ATOM 715 C CA . GLY A 1 95 ? 0.050 7.625 4.567 1.00 70.69 95 GLY A CA 1
ATOM 716 C C . GLY A 1 95 ? -1.308 7.819 3.883 1.00 70.69 95 GLY A C 1
ATOM 717 O O . GLY A 1 95 ? -2.110 6.890 3.754 1.00 70.69 95 GLY A O 1
ATOM 718 N N . GLN A 1 96 ? -1.620 9.055 3.492 1.00 65.56 96 GLN A N 1
ATOM 719 C CA . GLN A 1 96 ? -2.918 9.382 2.885 1.00 65.56 96 GLN A CA 1
ATOM 720 C C . GLN A 1 96 ? -3.002 9.066 1.384 1.00 65.56 96 GLN A C 1
ATOM 722 O O . GLN A 1 96 ? -4.053 9.284 0.786 1.00 65.56 96 GLN A O 1
ATOM 727 N N . GLU A 1 97 ? -1.946 8.509 0.782 1.00 71.00 97 GLU A N 1
ATOM 728 C CA . GLU A 1 97 ? -1.941 8.213 -0.650 1.00 71.00 97 GLU A CA 1
ATOM 729 C C . GLU A 1 97 ? -3.088 7.263 -1.059 1.00 71.00 97 GLU A C 1
ATOM 731 O O . GLU A 1 97 ? -3.437 6.324 -0.315 1.00 71.00 97 GLU A O 1
ATOM 736 N N . PRO A 1 98 ? -3.672 7.470 -2.258 1.00 75.19 98 PRO A N 1
ATOM 737 C CA . PRO A 1 98 ? -4.669 6.573 -2.823 1.00 75.19 98 PRO A CA 1
ATOM 738 C C . PRO A 1 98 ? -4.111 5.153 -2.935 1.00 75.19 98 PRO A C 1
ATOM 740 O O . PRO A 1 98 ? -3.004 4.954 -3.435 1.00 75.19 98 PRO A O 1
ATOM 743 N N . SER A 1 99 ? -4.901 4.145 -2.548 1.00 75.06 99 SER A N 1
ATOM 744 C CA . SER A 1 99 ? -4.461 2.739 -2.521 1.00 75.06 99 SER A CA 1
ATOM 745 C C . SER A 1 99 ? -3.887 2.234 -3.851 1.00 75.06 99 SER A C 1
ATOM 747 O O . SER A 1 99 ? -3.044 1.347 -3.843 1.00 75.06 99 SER A O 1
ATOM 749 N N . GLY A 1 100 ? -4.301 2.814 -4.983 1.00 80.62 100 GLY A N 1
ATOM 750 C CA . GLY A 1 100 ? -3.806 2.447 -6.313 1.00 80.62 100 GLY A CA 1
ATOM 751 C C . GLY A 1 100 ? -2.346 2.818 -6.596 1.00 80.62 100 GLY A C 1
ATOM 752 O O . GLY A 1 100 ? -1.796 2.317 -7.568 1.00 80.62 100 GLY A O 1
ATOM 753 N N . ARG A 1 101 ? -1.713 3.669 -5.774 1.00 88.25 101 ARG A N 1
ATOM 754 C CA . ARG A 1 101 ? -0.291 4.052 -5.903 1.00 88.25 101 ARG A CA 1
ATOM 755 C C . ARG A 1 101 ? 0.638 3.291 -4.967 1.00 88.25 101 ARG A C 1
ATOM 757 O O . ARG A 1 101 ? 1.849 3.459 -5.053 1.00 88.25 101 ARG A O 1
ATOM 764 N N . LEU A 1 102 ? 0.078 2.498 -4.060 1.00 91.81 102 LEU A N 1
ATOM 765 C CA . LEU A 1 102 ? 0.865 1.822 -3.043 1.00 91.81 102 LEU A CA 1
ATOM 766 C C . LEU A 1 102 ? 1.571 0.607 -3.644 1.00 91.81 102 LEU A C 1
ATOM 768 O O . LEU A 1 102 ? 0.973 -0.191 -4.368 1.00 91.81 102 LEU A O 1
ATOM 772 N N . SER A 1 103 ? 2.837 0.444 -3.286 1.00 94.00 103 SER A N 1
ATOM 773 C CA . SER A 1 103 ? 3.550 -0.816 -3.445 1.00 94.00 103 SER A CA 1
ATOM 774 C C . SER A 1 103 ? 2.958 -1.900 -2.543 1.00 94.00 103 SER A C 1
ATOM 776 O O . SER A 1 103 ? 2.233 -1.615 -1.582 1.00 94.00 103 SER A O 1
ATOM 778 N N . HIS A 1 104 ? 3.276 -3.165 -2.819 1.00 93.25 104 HIS A N 1
ATOM 779 C CA . HIS A 1 104 ? 2.812 -4.275 -1.987 1.00 93.25 104 HIS A CA 1
ATOM 780 C C . HIS A 1 104 ? 3.267 -4.113 -0.527 1.00 93.25 104 HIS A C 1
ATOM 782 O O . HIS A 1 104 ? 2.460 -4.237 0.395 1.00 93.25 104 HIS A O 1
ATOM 788 N N . LYS A 1 105 ? 4.530 -3.730 -0.307 1.00 92.94 105 LYS A N 1
ATOM 789 C CA . LYS A 1 105 ? 5.092 -3.463 1.027 1.00 92.94 105 LYS A CA 1
ATOM 790 C C . 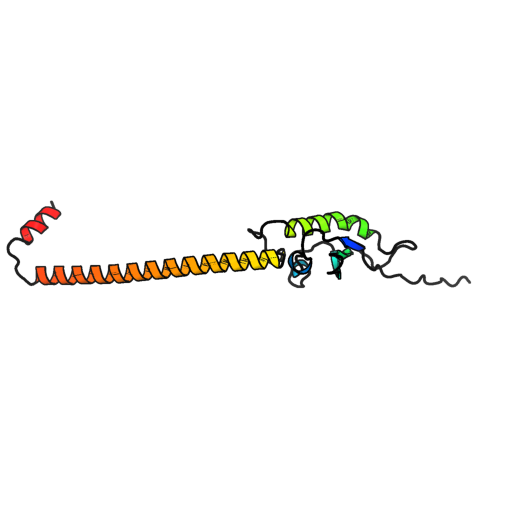LYS A 1 105 ? 4.337 -2.354 1.761 1.00 92.94 105 LYS A C 1
ATOM 792 O O . LYS A 1 105 ? 4.001 -2.480 2.941 1.00 92.94 105 LYS A O 1
ATOM 797 N N . GLN A 1 106 ? 4.040 -1.265 1.057 1.00 93.69 106 GLN A N 1
ATOM 798 C CA . GLN A 1 106 ? 3.263 -0.142 1.576 1.00 93.69 106 GLN A CA 1
ATOM 799 C C . GLN A 1 106 ? 1.829 -0.550 1.931 1.00 93.69 106 GLN A C 1
ATOM 801 O O . GLN A 1 106 ? 1.341 -0.215 3.015 1.00 93.69 106 GLN A O 1
ATOM 806 N N . LEU A 1 107 ? 1.172 -1.311 1.055 1.00 92.44 107 LEU A N 1
ATOM 807 C CA . LEU A 1 107 ? -0.178 -1.818 1.269 1.00 92.44 107 LEU A CA 1
ATOM 808 C C . LEU A 1 107 ? -0.233 -2.771 2.471 1.00 92.44 107 LEU A C 1
ATOM 810 O O . LEU A 1 107 ? -1.085 -2.600 3.342 1.00 92.44 107 LEU A O 1
ATOM 814 N N . ALA A 1 108 ? 0.712 -3.706 2.580 1.00 92.88 108 ALA A N 1
ATOM 815 C CA . ALA A 1 108 ? 0.822 -4.622 3.714 1.00 92.88 108 ALA A CA 1
ATOM 816 C C . ALA A 1 108 ? 0.994 -3.862 5.041 1.00 92.88 108 ALA A C 1
ATOM 818 O O . ALA A 1 108 ? 0.291 -4.130 6.022 1.00 92.88 108 ALA A O 1
ATOM 819 N N . LYS A 1 109 ? 1.862 -2.840 5.062 1.00 92.62 109 LYS A N 1
ATOM 820 C CA . LYS A 1 109 ? 2.044 -1.961 6.227 1.00 92.62 109 LYS A CA 1
ATOM 821 C C . LYS A 1 109 ? 0.753 -1.218 6.588 1.00 92.62 109 LYS A C 1
ATOM 823 O O . LYS A 1 109 ? 0.403 -1.162 7.770 1.00 92.62 109 LYS A O 1
ATOM 828 N N . LYS A 1 110 ? 0.024 -0.693 5.596 1.00 92.44 110 LYS A N 1
ATOM 829 C CA . LYS A 1 110 ? -1.267 -0.007 5.789 1.00 92.44 110 LYS A CA 1
ATOM 830 C C . LYS A 1 110 ? -2.327 -0.949 6.363 1.00 92.44 110 LYS A C 1
ATOM 832 O O . LYS A 1 110 ? -2.962 -0.601 7.356 1.00 92.44 110 LYS A O 1
ATOM 837 N N . ILE A 1 111 ? -2.465 -2.157 5.813 1.00 93.25 111 ILE A N 1
ATOM 838 C CA . ILE A 1 111 ? -3.401 -3.187 6.296 1.00 93.25 111 ILE A CA 1
ATOM 839 C C . ILE A 1 111 ? -3.094 -3.568 7.747 1.00 93.25 111 ILE A C 1
ATOM 841 O O . ILE A 1 111 ? -3.993 -3.570 8.586 1.00 93.25 111 ILE A O 1
ATOM 845 N N . SER A 1 112 ? -1.825 -3.823 8.075 1.00 95.06 112 SER A N 1
ATOM 846 C CA . SER A 1 112 ? -1.406 -4.110 9.452 1.00 95.06 112 SER A CA 1
ATOM 847 C C . SER A 1 112 ? -1.738 -2.951 10.406 1.00 95.06 112 SER A C 1
ATOM 849 O O . SER A 1 112 ? -2.228 -3.173 11.516 1.00 95.06 112 SER A O 1
ATOM 851 N N . GLY A 1 113 ? -1.526 -1.703 9.975 1.00 93.69 113 GLY A N 1
ATOM 852 C CA . GLY A 1 113 ? -1.908 -0.513 10.739 1.00 93.69 113 GLY A CA 1
ATOM 853 C C . GLY A 1 113 ? -3.413 -0.446 11.019 1.00 93.69 113 GLY A C 1
ATOM 854 O O . GLY A 1 113 ? -3.818 -0.283 12.171 1.00 93.69 113 GLY A O 1
ATOM 855 N N . LEU A 1 114 ? -4.236 -0.651 9.988 1.00 94.50 114 LEU A N 1
ATOM 856 C CA . LEU A 1 114 ? -5.697 -0.682 10.105 1.00 94.50 114 LEU A CA 1
ATOM 857 C C . LEU A 1 114 ? -6.175 -1.816 11.019 1.00 94.50 114 LEU A C 1
ATOM 859 O O . LEU A 1 114 ? -7.072 -1.614 11.834 1.00 94.50 114 LEU A O 1
ATOM 863 N N . TYR A 1 115 ? -5.552 -2.992 10.942 1.00 97.38 115 TYR A N 1
ATOM 864 C CA . TYR A 1 115 ? -5.886 -4.113 11.817 1.00 97.38 115 TYR A CA 1
ATOM 865 C C . TYR A 1 115 ? -5.614 -3.787 13.292 1.00 97.38 115 TYR A C 1
ATOM 867 O O . TYR A 1 115 ? -6.460 -4.039 14.151 1.00 97.38 115 TYR A O 1
ATOM 875 N N . LYS A 1 116 ? -4.471 -3.157 13.598 1.00 97.19 116 LYS A N 1
ATOM 876 C CA . LYS A 1 116 ? -4.152 -2.696 14.961 1.00 97.19 116 LYS A CA 1
ATOM 877 C C . LYS A 1 116 ? -5.162 -1.662 15.467 1.00 97.19 116 LYS A C 1
ATOM 879 O O . LYS A 1 116 ? -5.607 -1.757 16.611 1.00 97.19 116 LYS A O 1
ATOM 884 N N . GLN A 1 117 ? -5.556 -0.710 14.621 1.00 96.62 117 GLN A N 1
ATOM 885 C CA . GLN A 1 117 ? -6.586 0.278 14.960 1.00 96.62 117 GLN A CA 1
ATOM 886 C C . GLN A 1 117 ? -7.935 -0.390 15.243 1.00 96.62 117 GLN A C 1
ATOM 888 O O . GLN A 1 117 ? -8.545 -0.120 16.275 1.00 96.62 117 GLN A O 1
ATOM 893 N N . LEU A 1 118 ? -8.358 -1.325 14.390 1.00 98.12 118 LEU A N 1
ATOM 894 C CA . LEU A 1 118 ? -9.595 -2.081 14.575 1.00 98.12 118 LEU A CA 1
ATOM 895 C C . LEU A 1 118 ? -9.611 -2.841 15.907 1.00 98.12 118 LEU A C 1
ATOM 897 O O . LEU A 1 118 ? -10.627 -2.845 16.599 1.00 98.12 118 LEU A O 1
ATOM 901 N N . GLN A 1 119 ? -8.499 -3.475 16.286 1.00 98.25 119 GLN A N 1
ATOM 902 C CA . GLN A 1 119 ? -8.394 -4.173 17.571 1.00 98.25 119 GLN A CA 1
ATOM 903 C C . GLN A 1 119 ? -8.492 -3.210 18.761 1.00 98.25 119 GLN A C 1
ATOM 905 O O . GLN A 1 119 ? -9.212 -3.491 19.718 1.00 98.25 119 GLN A O 1
ATOM 910 N N . SER A 1 120 ? -7.843 -2.045 18.683 1.00 98.19 120 SER A N 1
ATOM 911 C CA . SER A 1 120 ? -7.958 -0.999 19.708 1.00 98.19 120 SER A CA 1
ATOM 912 C C . SER A 1 120 ? -9.402 -0.509 19.868 1.00 98.19 120 SER A C 1
ATOM 914 O O . SER A 1 120 ? -9.924 -0.461 20.981 1.00 98.19 120 SER A O 1
ATOM 916 N N . GLU A 1 121 ? -10.094 -0.232 18.761 1.00 98.12 121 GLU A N 1
ATOM 917 C CA . GLU A 1 121 ? -11.495 0.202 18.791 1.00 98.12 121 GLU A CA 1
ATOM 918 C C . GLU A 1 121 ? -12.439 -0.887 19.317 1.00 98.12 121 GLU A C 1
ATOM 920 O O . GLU A 1 121 ? -13.371 -0.594 20.068 1.00 98.12 121 GLU A O 1
ATOM 925 N N . ARG A 1 122 ? -12.174 -2.165 19.012 1.00 98.25 122 ARG A N 1
ATOM 926 C CA . ARG A 1 122 ? -12.916 -3.290 19.606 1.00 98.25 122 ARG A CA 1
ATOM 927 C C . ARG A 1 122 ? -12.772 -3.315 21.126 1.00 98.25 122 ARG A C 1
ATOM 929 O O . ARG A 1 122 ? -13.782 -3.399 21.822 1.00 98.25 122 ARG A O 1
ATOM 936 N N . LEU A 1 123 ? -11.549 -3.174 21.639 1.00 98.19 123 LEU A N 1
ATOM 937 C CA . LEU A 1 123 ? -11.295 -3.126 23.081 1.00 98.19 123 LEU A CA 1
ATOM 938 C C . LEU A 1 123 ? -11.985 -1.927 23.743 1.00 98.19 123 LEU A C 1
ATOM 940 O O . LEU A 1 123 ? -12.621 -2.087 24.786 1.00 98.19 123 LEU A O 1
ATOM 944 N N . LYS A 1 124 ? -11.923 -0.738 23.127 1.00 98.31 124 LYS A N 1
ATOM 945 C CA . LYS A 1 124 ? -12.640 0.454 23.612 1.00 98.31 124 LYS A CA 1
ATOM 946 C C . LYS A 1 124 ? -14.143 0.212 23.675 1.00 98.31 124 LYS A C 1
ATOM 948 O O . LYS A 1 124 ? -14.754 0.457 24.712 1.00 98.31 124 LYS A O 1
ATOM 953 N N . ARG A 1 125 ? -14.735 -0.317 22.602 1.00 98.31 125 ARG A N 1
ATOM 954 C CA . ARG A 1 125 ? -16.165 -0.639 22.542 1.00 98.31 125 ARG A CA 1
ATOM 955 C C . ARG A 1 125 ? -16.569 -1.616 23.644 1.00 98.31 125 ARG A C 1
ATOM 957 O O . ARG A 1 125 ? -17.579 -1.399 24.312 1.00 98.31 125 ARG A O 1
ATOM 964 N N . ASP A 1 126 ? -15.790 -2.671 23.854 1.00 98.25 126 ASP A N 1
ATOM 965 C CA . ASP A 1 126 ? -16.096 -3.687 24.860 1.00 98.25 126 ASP A CA 1
ATOM 966 C C . ASP A 1 126 ? -15.968 -3.128 26.286 1.00 98.25 126 ASP A C 1
ATOM 968 O O . ASP A 1 126 ? -16.803 -3.426 27.145 1.00 98.25 126 ASP A O 1
ATOM 972 N N . ASN A 1 127 ? -14.988 -2.255 26.535 1.00 98.31 127 ASN A N 1
ATOM 973 C CA . ASN A 1 127 ? -14.878 -1.517 27.792 1.00 98.31 127 ASN A CA 1
ATOM 974 C C . ASN A 1 127 ? -16.088 -0.602 28.009 1.00 98.31 127 ASN A C 1
ATOM 976 O O . ASN A 1 127 ? -16.742 -0.704 29.048 1.00 98.31 127 ASN A O 1
ATOM 980 N N . SER A 1 128 ? -16.456 0.217 27.021 1.00 97.94 128 SER A N 1
ATOM 981 C CA . SER A 1 128 ? -17.642 1.084 27.079 1.00 97.94 128 SER A CA 1
ATOM 982 C C . SER A 1 128 ? -18.925 0.288 27.328 1.00 97.94 128 SER A C 1
ATOM 984 O O . SER A 1 128 ? -19.753 0.677 28.152 1.00 97.94 128 SER A O 1
ATOM 986 N N . ARG A 1 129 ? -19.069 -0.886 26.700 1.00 98.38 129 ARG A N 1
ATOM 987 C CA . ARG A 1 129 ? -20.193 -1.801 26.941 1.00 98.38 129 ARG A CA 1
ATOM 988 C C . ARG A 1 129 ? -20.229 -2.285 28.392 1.00 98.38 129 ARG A C 1
ATOM 990 O O . ARG A 1 129 ? -21.294 -2.274 29.008 1.00 98.38 129 ARG A O 1
ATOM 997 N N . LYS A 1 130 ? -19.085 -2.683 28.960 1.00 98.25 130 LYS A N 1
ATOM 998 C CA . LYS A 1 130 ? -18.982 -3.084 30.376 1.00 98.25 130 LYS A CA 1
ATOM 999 C C . LYS A 1 130 ? -19.344 -1.929 31.313 1.00 98.25 130 LYS A C 1
ATOM 1001 O O . LYS A 1 130 ? -20.077 -2.150 32.276 1.00 98.25 130 LYS A O 1
ATOM 1006 N N . TYR A 1 131 ? -18.881 -0.711 31.025 1.00 98.12 131 TYR A N 1
ATOM 1007 C CA . TYR A 1 131 ? -19.246 0.483 31.795 1.00 98.12 131 TYR A CA 1
ATOM 1008 C C . TYR A 1 131 ? -20.750 0.750 31.758 1.00 98.12 131 TYR A C 1
ATOM 1010 O O . TYR A 1 131 ? -21.351 0.932 32.815 1.00 98.12 131 TYR A O 1
ATOM 1018 N N . LEU A 1 132 ? -21.378 0.681 30.582 1.00 98.31 132 LEU A N 1
ATOM 1019 C CA . LEU A 1 132 ? -22.820 0.876 30.440 1.00 98.31 132 LEU A CA 1
ATOM 1020 C C . LEU A 1 132 ? -23.623 -0.152 31.250 1.00 98.31 132 LEU A C 1
ATOM 1022 O O . LEU A 1 132 ? -24.574 0.209 31.937 1.00 98.31 132 LEU A O 1
ATOM 1026 N N . ILE A 1 133 ? -23.228 -1.429 31.209 1.00 98.31 133 ILE A N 1
ATOM 1027 C CA . ILE A 1 133 ? -23.881 -2.488 31.996 1.00 98.31 133 ILE A CA 1
ATOM 1028 C C . ILE A 1 133 ? -23.774 -2.191 33.498 1.00 98.31 133 ILE A C 1
ATOM 1030 O O . ILE A 1 133 ? -24.765 -2.309 34.218 1.00 98.31 133 ILE A O 1
ATOM 1034 N N . ARG A 1 134 ? -22.594 -1.777 33.978 1.00 98.12 134 ARG A N 1
ATOM 1035 C CA . ARG A 1 134 ? -22.390 -1.405 35.389 1.00 98.12 134 ARG A CA 1
ATOM 1036 C C . ARG A 1 134 ? -23.231 -0.192 35.784 1.00 98.12 134 ARG A C 1
ATOM 1038 O O . ARG A 1 134 ? -23.853 -0.220 36.840 1.00 98.12 134 ARG A O 1
ATOM 1045 N N . ALA A 1 135 ? -23.286 0.835 34.937 1.00 97.88 135 ALA A N 1
ATOM 1046 C CA . ALA A 1 135 ? -24.094 2.026 35.175 1.00 97.88 135 ALA A CA 1
ATOM 1047 C C . ALA A 1 135 ? -25.587 1.683 35.276 1.00 97.88 135 ALA A C 1
ATOM 1049 O O . ALA A 1 135 ? -26.235 2.086 36.236 1.00 97.88 135 ALA A O 1
ATOM 1050 N N . LYS A 1 136 ? -26.110 0.858 34.355 1.00 98.00 136 LYS A N 1
ATOM 1051 C CA . LYS A 1 136 ? -27.502 0.378 34.399 1.00 98.00 136 LYS A CA 1
ATOM 1052 C C . LYS A 1 136 ? -27.814 -0.378 35.687 1.00 98.00 136 LYS A C 1
ATOM 1054 O O . LYS A 1 136 ? -28.814 -0.086 36.327 1.00 98.00 136 LYS A O 1
ATOM 1059 N N . ARG A 1 137 ? -26.937 -1.302 36.098 1.00 97.94 137 ARG A N 1
ATOM 1060 C CA . ARG A 1 137 ? -27.095 -2.017 37.376 1.00 97.94 137 ARG A CA 1
ATOM 1061 C C . ARG A 1 137 ? -27.117 -1.057 38.563 1.00 97.94 137 ARG A C 1
ATOM 1063 O O . ARG A 1 137 ? -27.926 -1.237 39.458 1.00 97.94 137 ARG A O 1
ATOM 1070 N N . ARG A 1 138 ? -26.262 -0.032 38.557 1.00 97.25 138 ARG A N 1
ATOM 1071 C CA . ARG A 1 138 ? -26.199 0.958 39.637 1.00 97.25 138 ARG A CA 1
ATOM 1072 C C . ARG A 1 138 ? -27.464 1.815 39.712 1.00 97.25 138 ARG A C 1
ATOM 1074 O O . ARG A 1 138 ? -27.957 2.046 40.807 1.00 97.25 138 ARG A O 1
ATOM 1081 N N . ILE A 1 139 ? -27.991 2.247 38.564 1.00 97.69 139 ILE A N 1
ATOM 1082 C CA . ILE A 1 139 ? -29.277 2.957 38.482 1.00 97.69 139 ILE A CA 1
ATOM 1083 C C . ILE A 1 139 ? -30.393 2.085 39.059 1.00 97.69 139 ILE A C 1
ATOM 1085 O O . ILE A 1 139 ? -31.164 2.564 39.881 1.00 97.69 139 ILE A O 1
ATOM 1089 N N . GLU A 1 140 ? -30.435 0.803 38.691 1.00 97.31 140 GLU A N 1
ATOM 1090 C CA . GLU A 1 140 ? -31.431 -0.130 39.221 1.00 97.31 140 GLU A CA 1
ATOM 1091 C C . GLU A 1 140 ? -31.302 -0.310 40.740 1.00 97.31 140 GLU A C 1
ATOM 1093 O O . GLU A 1 140 ? -32.292 -0.237 41.459 1.00 97.31 140 GLU A O 1
ATOM 1098 N N . SER A 1 141 ? -30.080 -0.453 41.263 1.00 95.19 141 SER A N 1
ATOM 1099 C CA . SER A 1 141 ? -29.855 -0.515 42.712 1.00 95.19 141 SER A CA 1
ATOM 1100 C C . SER A 1 141 ? -30.321 0.752 43.433 1.00 95.19 141 SER A C 1
ATOM 1102 O O . SER A 1 141 ? -30.911 0.654 44.506 1.00 95.19 141 SER A O 1
ATOM 1104 N N . TYR A 1 142 ? -30.083 1.937 42.858 1.00 95.44 142 TYR A N 1
ATOM 1105 C CA . TYR A 1 142 ? -30.586 3.189 43.426 1.00 95.44 142 TYR A CA 1
ATOM 1106 C C . TYR A 1 142 ? -32.108 3.271 43.375 1.00 95.44 142 TYR A C 1
ATOM 1108 O O . TYR A 1 142 ? -32.709 3.717 44.344 1.00 95.44 142 TYR A O 1
ATOM 1116 N N . ARG A 1 143 ? -32.730 2.803 42.289 1.00 94.81 143 ARG A N 1
ATOM 1117 C CA . ARG A 1 143 ? -34.187 2.739 42.171 1.00 94.81 143 ARG A CA 1
ATOM 1118 C C . ARG A 1 143 ? -34.795 1.874 43.276 1.00 94.81 143 ARG A C 1
ATOM 1120 O O . ARG A 1 143 ? -35.677 2.346 43.977 1.00 94.81 143 ARG A O 1
ATOM 1127 N N . ILE A 1 144 ? -34.271 0.663 43.478 1.00 92.38 144 ILE A N 1
ATOM 1128 C CA . ILE A 1 144 ? -34.718 -0.239 44.552 1.00 92.38 144 ILE A CA 1
ATOM 1129 C C . ILE A 1 144 ? -34.557 0.426 45.923 1.00 92.38 144 ILE A C 1
ATOM 1131 O O . ILE A 1 144 ? -35.452 0.353 46.756 1.00 92.38 144 ILE A O 1
ATOM 1135 N N . LEU A 1 145 ? -33.423 1.090 46.165 1.00 90.50 145 LEU A N 1
ATOM 1136 C CA . LEU A 1 145 ? -33.168 1.773 47.431 1.00 90.50 145 LEU A CA 1
ATOM 1137 C C . LEU A 1 145 ? -34.161 2.919 47.678 1.00 90.50 145 LEU A C 1
ATOM 1139 O O . LEU A 1 145 ? -34.661 3.052 48.791 1.00 90.50 145 LEU A O 1
ATOM 1143 N N . VAL A 1 146 ? -34.471 3.713 46.649 1.00 89.50 146 VAL A N 1
ATOM 1144 C CA . VAL A 1 146 ? -35.487 4.774 46.723 1.00 89.50 146 VAL A CA 1
ATOM 1145 C C . VAL A 1 146 ? -36.874 4.189 46.990 1.00 89.50 146 VAL A C 1
ATOM 1147 O O . VAL A 1 146 ? -37.559 4.688 47.878 1.00 89.50 146 VAL A O 1
ATOM 1150 N N . ASP A 1 147 ? -37.261 3.112 46.300 1.00 87.06 147 ASP A N 1
ATOM 1151 C CA . ASP A 1 147 ? -38.546 2.440 46.528 1.00 87.06 147 ASP A CA 1
ATOM 1152 C C . ASP A 1 147 ? -38.654 1.949 47.979 1.00 87.06 147 ASP A C 1
ATOM 1154 O O . ASP A 1 147 ? -39.606 2.305 48.669 1.00 87.06 147 ASP A O 1
ATOM 1158 N N . VAL A 1 148 ? -37.643 1.232 48.490 1.00 86.31 148 VAL A N 1
ATOM 1159 C CA . VAL A 1 148 ? -37.607 0.740 49.882 1.00 86.31 148 VAL A CA 1
ATOM 1160 C C . VAL A 1 148 ? -37.725 1.885 50.887 1.00 86.31 148 VAL A C 1
ATOM 1162 O O . VAL A 1 148 ? -38.449 1.763 51.875 1.00 86.31 148 VAL A O 1
ATOM 1165 N N . ILE A 1 149 ? -37.029 2.994 50.644 1.00 85.44 149 ILE A N 1
ATOM 1166 C CA . ILE A 1 149 ? -37.100 4.193 51.482 1.00 85.44 149 ILE A CA 1
ATOM 1167 C C . ILE A 1 149 ? -38.485 4.848 51.418 1.00 85.44 149 ILE A C 1
ATOM 1169 O O . ILE A 1 149 ? -38.936 5.394 52.416 1.00 85.44 149 ILE A O 1
ATOM 1173 N N . SER A 1 150 ? -39.156 4.813 50.266 1.00 80.31 150 SER A N 1
ATOM 1174 C CA . SER A 1 150 ? -40.491 5.397 50.103 1.00 80.31 150 SER A CA 1
ATOM 1175 C C . SER A 1 150 ? -41.602 4.547 50.728 1.00 80.31 150 SER A C 1
ATOM 1177 O O . SER A 1 150 ? -42.599 5.093 51.187 1.00 80.31 150 SER A O 1
ATOM 1179 N N . THR A 1 151 ? -41.438 3.219 50.754 1.00 81.81 151 THR A N 1
ATOM 1180 C CA . THR A 1 151 ? -42.440 2.282 51.287 1.00 81.81 151 THR A CA 1
ATOM 1181 C C . THR A 1 151 ? -42.311 2.047 52.785 1.00 81.81 151 THR A C 1
ATOM 1183 O O . THR A 1 151 ? -43.283 1.668 53.431 1.00 81.81 151 THR A O 1
ATOM 1186 N N . ASN A 1 152 ? -41.110 2.217 53.338 1.00 70.69 152 ASN A N 1
ATOM 1187 C CA . ASN A 1 152 ? -40.904 2.168 54.777 1.00 70.69 152 ASN A CA 1
ATOM 1188 C C . ASN A 1 152 ? -40.951 3.603 55.290 1.00 70.69 152 ASN A C 1
ATOM 1190 O O . ASN A 1 152 ? -40.145 4.419 54.860 1.00 70.69 152 ASN A O 1
ATOM 1194 N N . ASP A 1 153 ? -41.868 3.910 56.206 1.00 60.81 153 ASP A N 1
ATOM 1195 C CA . ASP A 1 153 ? -41.901 5.200 56.900 1.00 60.81 153 ASP A CA 1
ATOM 1196 C C . ASP A 1 153 ? -40.615 5.334 57.731 1.00 60.81 153 ASP A C 1
ATOM 1198 O O . ASP A 1 153 ? -40.558 4.935 58.893 1.00 60.81 153 ASP A O 1
ATOM 1202 N N . VAL A 1 154 ? -39.528 5.810 57.113 1.00 64.00 154 VAL A N 1
ATOM 1203 C CA . VAL A 1 154 ? -38.259 6.062 57.795 1.00 64.00 154 VAL A CA 1
ATOM 1204 C C . VAL A 1 154 ? -38.402 7.406 58.508 1.00 64.00 154 VAL A C 1
ATOM 1206 O O . VAL A 1 154 ? -38.368 8.457 57.850 1.00 64.00 154 VAL A O 1
ATOM 1209 N N . PRO A 1 155 ? -38.545 7.428 59.847 1.00 61.09 155 PRO A N 1
ATOM 1210 C CA . PRO A 1 155 ? -38.750 8.673 60.564 1.00 61.09 155 PRO A CA 1
ATOM 1211 C C . PRO A 1 155 ? -37.506 9.554 60.393 1.00 61.09 155 PRO A C 1
ATOM 1213 O O . PRO A 1 155 ? -36.402 9.166 60.768 1.00 61.09 155 PRO A O 1
ATOM 1216 N N . GLY A 1 156 ? -37.673 10.742 59.803 1.00 60.81 156 GLY A N 1
ATOM 1217 C CA . GLY A 1 156 ? -36.600 11.729 59.611 1.00 60.81 156 GLY A CA 1
ATOM 1218 C C . GLY A 1 156 ? -36.104 11.909 58.173 1.00 60.81 156 GLY A C 1
ATOM 1219 O O . GLY A 1 156 ? -35.479 12.927 57.880 1.00 60.81 156 GLY A O 1
ATOM 1220 N N . LEU A 1 157 ? -36.447 11.015 57.246 1.00 67.88 157 LEU A N 1
ATOM 1221 C CA . LEU A 1 157 ? -36.069 11.151 55.835 1.00 67.88 157 LEU A CA 1
ATOM 1222 C C . LEU A 1 157 ? -36.687 12.379 55.119 1.00 67.88 157 LEU A C 1
ATOM 1224 O O . LEU A 1 157 ? -35.973 13.035 54.355 1.00 67.88 157 LEU A O 1
ATOM 1228 N N . PRO A 1 158 ? -37.935 12.799 55.431 1.00 62.06 158 PRO A N 1
ATOM 1229 C CA . PRO A 1 158 ? -38.493 14.055 54.921 1.00 62.06 158 PRO A CA 1
ATOM 1230 C C . PRO A 1 158 ? -37.677 15.296 55.317 1.00 62.06 158 PRO A C 1
ATOM 1232 O O . PRO A 1 158 ? -37.634 16.268 54.567 1.00 62.06 158 PRO A O 1
ATOM 1235 N N . ARG A 1 159 ? -36.979 15.267 56.467 1.00 62.69 159 ARG A N 1
ATOM 1236 C CA . ARG A 1 159 ? -36.129 16.387 56.914 1.00 62.69 159 ARG A CA 1
ATOM 1237 C C . ARG A 1 159 ? -34.855 16.519 56.081 1.00 62.69 159 ARG A C 1
ATOM 1239 O O . ARG A 1 159 ? -34.401 17.635 55.876 1.00 62.69 159 ARG A O 1
ATOM 1246 N N . LEU A 1 160 ? -34.296 15.414 55.584 1.00 58.91 160 LEU A N 1
ATOM 1247 C CA . LEU A 1 160 ? -33.103 15.435 54.726 1.00 58.91 160 LEU A CA 1
ATOM 1248 C C . LEU A 1 160 ? -33.426 15.882 53.294 1.00 58.91 160 LEU A C 1
ATOM 1250 O O . LEU A 1 160 ? -32.638 16.602 52.688 1.00 58.91 160 LEU A O 1
ATOM 1254 N N . LEU A 1 161 ? -34.592 15.501 52.764 1.00 61.91 161 LEU A N 1
ATOM 1255 C CA . LEU A 1 161 ? -35.025 15.914 51.424 1.00 61.91 161 LEU A CA 1
ATOM 1256 C C . LEU A 1 161 ? -35.512 17.373 51.377 1.00 61.91 161 LEU A C 1
ATOM 1258 O O . LEU A 1 161 ? -35.315 18.038 50.365 1.00 61.91 161 LEU A O 1
ATOM 1262 N N . GLY A 1 162 ? -36.079 17.900 52.469 1.00 58.03 162 GLY A N 1
ATOM 1263 C CA . GLY A 1 162 ? -36.471 19.313 52.566 1.00 58.03 162 GLY A CA 1
ATOM 1264 C C . GLY A 1 162 ? -35.293 20.295 52.478 1.00 58.03 162 GLY A C 1
ATOM 1265 O O . GLY A 1 162 ? -35.440 21.377 51.920 1.00 58.03 162 GLY A O 1
ATOM 1266 N N . VAL A 1 163 ? -34.108 19.897 52.952 1.00 56.00 163 VAL A N 1
ATOM 1267 C CA . VAL A 1 163 ? -32.886 20.727 52.938 1.00 56.00 163 VAL A CA 1
ATOM 1268 C C . VAL A 1 163 ? -32.257 20.839 51.541 1.00 56.00 163 VAL A C 1
ATOM 1270 O O . VAL A 1 163 ? -31.548 21.799 51.277 1.00 56.00 163 VAL A O 1
ATOM 1273 N N . LEU A 1 164 ? -32.525 19.903 50.624 1.00 47.66 164 LEU A N 1
ATOM 1274 C CA . LEU A 1 164 ? -31.955 19.926 49.265 1.00 47.66 164 LEU A CA 1
ATOM 1275 C C . LEU A 1 164 ? -32.740 20.805 48.276 1.00 47.66 164 LEU A C 1
ATOM 1277 O O . LEU A 1 164 ? -32.247 21.068 47.183 1.00 47.66 164 LEU A O 1
ATOM 1281 N N . ASN A 1 165 ? -33.940 21.252 48.658 1.00 45.50 165 ASN A N 1
ATOM 1282 C CA . ASN A 1 165 ? -34.796 22.144 47.868 1.00 45.50 165 ASN A CA 1
ATOM 1283 C C . ASN A 1 165 ? -34.879 23.574 48.452 1.00 45.50 165 ASN A C 1
ATOM 1285 O O . ASN A 1 165 ? -35.762 24.332 48.050 1.00 45.50 165 ASN A O 1
ATOM 1289 N N . SER A 1 166 ? -34.002 23.926 49.404 1.00 45.38 166 SER A N 1
ATOM 1290 C CA . SER A 1 166 ? -33.837 25.290 49.950 1.00 45.38 166 SER A CA 1
ATOM 1291 C C . SER A 1 166 ? -32.551 25.910 49.419 1.00 45.38 166 SER A C 1
ATOM 1293 O O . SER A 1 166 ? -32.547 27.137 49.187 1.00 45.38 166 SER A O 1
#

Radius of gyration: 35.09 Å; Cα contacts (8 Å, |Δi|>4): 175; chains: 1; bounding box: 62×36×123 Å

Organism: NCBI:txid2862362

Secondary structure (DSSP, 8-state):
----------B---EEEE--SS-HHHHS-GGGGSTT-S---SEEEEEEETTTTEEEEEETT--SBPPTT-SS-GGGGGHHHHHHHHHHHHHS-SSSS-GGG--HHHHHHHHHHHHHHHHHHHHHHHHHHHHHHHHHHHHHHHHHHHHHHHHTT-TTHHHHHHHTT-